Protein AF-A0A2Z5QWJ0-F1 (afdb_monomer_lite)

pLDDT: mean 87.65, std 9.54, range [60.47, 96.75]

Foldseek 3Di:
DDDPVRVCVVVVPPPPPPDPQPLDLVVLVVLLVLLVVLLVCCVVDPPSVSVVLQADDPCCCVPVVSVNSVVSNVSDDDNVDCVRSVVVSVVSCVVSSVVSD

Sequence (101 aa):
MICPDCYRDVTGHSRPQRARTSNNPNITYTLIGINVVVYLLQWIIPNYWVYNEFAYKADWVAYSHEYYRAITSGFLHSQNDPSHLLLNMVSLYLFGAAIEK

Secondary structure (DSSP, 8-state):
---HHHHHHHHS----------SS-HHHHHHHHHHHHHHHHHHHSSTTHHHHHHS--HHHHHHS--TTHHHHGGG---TT-HHHHHHHHHHIIIIIHHHH-

InterPro domains:
  IPR022764 Peptidase S54, rhomboid domain [PF01694] (65-101)
  IPR035952 Rhomboid-like superfamily [G3DSA:1.20.1540.10] (19-101)
  IPR035952 Rhomboid-like superfamily [SSF144091] (22-100)
  IPR050925 Rhomboid protease S54 [PTHR43731] (21-100)

Structure (mmCIF, N/CA/C/O backbone):
data_AF-A0A2Z5QWJ0-F1
#
_entry.id   AF-A0A2Z5QWJ0-F1
#
loop_
_atom_site.group_PDB
_atom_site.id
_atom_site.type_symbol
_atom_site.label_atom_id
_atom_site.label_alt_id
_atom_site.label_comp_id
_atom_site.label_asym_id
_atom_site.label_entity_id
_atom_site.label_seq_id
_atom_site.pdbx_PDB_ins_code
_atom_site.Cartn_x
_atom_site.Cartn_y
_atom_site.Cartn_z
_atom_site.occupancy
_atom_site.B_iso_or_equiv
_atom_site.auth_seq_id
_atom_site.auth_comp_id
_atom_site.auth_asym_id
_atom_site.auth_atom_id
_atom_site.pdbx_PDB_model_num
ATOM 1 N N . MET A 1 1 ? -30.445 44.606 33.029 1.00 77.31 1 MET A N 1
ATOM 2 C CA . MET A 1 1 ? -31.193 43.377 33.376 1.00 77.31 1 MET A CA 1
ATOM 3 C C . MET A 1 1 ? -31.356 42.587 32.091 1.00 77.31 1 MET A C 1
ATOM 5 O O . MET A 1 1 ? -31.645 43.208 31.078 1.00 77.31 1 MET A O 1
ATOM 9 N N . ILE A 1 2 ? -31.068 41.286 32.091 1.00 84.19 2 ILE A N 1
ATOM 10 C CA . ILE A 1 2 ? -31.142 40.462 30.874 1.00 84.19 2 ILE A CA 1
ATOM 11 C C . ILE A 1 2 ? -32.605 40.042 30.639 1.00 84.19 2 ILE A C 1
ATOM 13 O O . ILE A 1 2 ? -33.300 39.731 31.607 1.00 84.19 2 ILE A O 1
ATOM 17 N N . CYS A 1 3 ? -33.097 40.093 29.397 1.00 87.50 3 CYS A N 1
ATOM 18 C CA . CYS A 1 3 ? -34.491 39.757 29.081 1.00 87.50 3 CYS A CA 1
ATOM 19 C C . CYS A 1 3 ? -34.769 38.253 29.283 1.00 87.50 3 CYS A C 1
ATOM 21 O O . CYS A 1 3 ? -33.851 37.446 29.099 1.00 87.50 3 CYS A O 1
ATOM 23 N N . PRO A 1 4 ? -36.016 37.858 29.611 1.00 83.19 4 PRO A N 1
ATOM 24 C CA . PRO A 1 4 ? -36.382 36.457 29.839 1.00 83.19 4 PRO A CA 1
ATOM 25 C C . PRO A 1 4 ? -36.015 35.528 28.674 1.00 83.19 4 PRO A C 1
ATOM 27 O O . PRO A 1 4 ? -35.571 34.407 28.911 1.00 83.19 4 PRO A O 1
ATOM 30 N N . ASP A 1 5 ? -36.130 36.009 27.433 1.00 78.44 5 ASP A N 1
ATOM 31 C CA . ASP A 1 5 ? -35.796 35.237 26.230 1.00 78.44 5 ASP A CA 1
ATOM 32 C C . ASP A 1 5 ? -34.284 35.010 26.093 1.00 78.44 5 ASP A C 1
ATOM 34 O O . ASP A 1 5 ? -33.845 33.876 25.922 1.00 78.44 5 ASP A O 1
ATOM 38 N N . CYS A 1 6 ? -33.464 36.042 26.333 1.00 78.25 6 CYS A N 1
ATOM 39 C CA . CYS A 1 6 ? -32.007 35.883 26.382 1.00 78.25 6 CYS A CA 1
ATOM 40 C C . CYS A 1 6 ? -31.561 34.958 27.523 1.00 78.25 6 CYS A C 1
ATOM 42 O O . CYS A 1 6 ? -30.587 34.228 27.372 1.00 78.25 6 CYS A O 1
ATOM 44 N N . TYR A 1 7 ? -32.254 34.952 28.667 1.00 82.56 7 TYR A N 1
ATOM 45 C CA . TYR A 1 7 ? -31.920 34.041 29.766 1.00 82.56 7 TYR A CA 1
ATOM 46 C C . TYR A 1 7 ? -32.168 32.568 29.397 1.0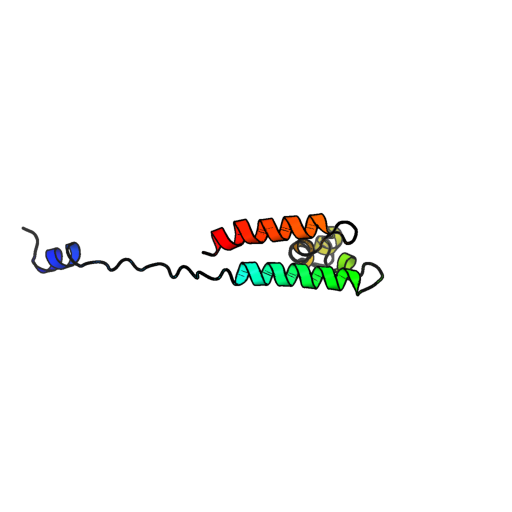0 82.56 7 TYR A C 1
ATOM 48 O O . TYR A 1 7 ? -31.405 31.689 29.807 1.00 82.56 7 TYR A O 1
ATOM 56 N N . ARG A 1 8 ? -33.202 32.288 28.592 1.00 79.88 8 ARG A N 1
ATOM 57 C CA . ARG A 1 8 ? -33.515 30.934 28.103 1.00 79.88 8 ARG A CA 1
ATOM 58 C C . ARG A 1 8 ? -32.513 30.432 27.071 1.00 79.88 8 ARG A C 1
ATOM 60 O O . ARG A 1 8 ? -32.233 29.240 27.075 1.00 79.88 8 ARG A O 1
ATOM 67 N N . ASP A 1 9 ? -31.939 31.311 26.257 1.00 76.25 9 ASP A N 1
ATOM 68 C CA . ASP A 1 9 ? -30.901 30.926 25.292 1.00 76.25 9 ASP A CA 1
ATOM 69 C C . ASP A 1 9 ? -29.572 30.585 25.981 1.00 76.25 9 ASP A C 1
ATOM 71 O O . ASP A 1 9 ? -28.900 29.634 25.590 1.00 76.25 9 ASP A O 1
ATOM 75 N N . VAL A 1 10 ? -29.217 31.298 27.060 1.00 74.19 10 VAL A N 1
ATOM 76 C CA . VAL A 1 10 ? -27.993 31.013 27.837 1.00 74.19 10 VAL A CA 1
ATOM 77 C C . VAL A 1 10 ? -28.147 29.766 28.719 1.00 74.19 10 VAL A C 1
ATOM 79 O O . VAL A 1 10 ? -27.186 29.026 28.920 1.00 74.19 10 VAL A O 1
ATOM 82 N N . THR A 1 11 ? -29.347 29.514 29.254 1.00 76.62 11 THR A N 1
ATOM 83 C CA . THR A 1 11 ? -29.639 28.327 30.088 1.00 76.62 11 THR A CA 1
ATOM 84 C C . THR A 1 11 ? -30.145 27.125 29.289 1.00 76.62 11 THR A C 1
ATOM 86 O O . THR A 1 11 ? -30.255 26.012 29.823 1.00 76.62 11 THR A O 1
ATOM 89 N N . GLY A 1 12 ? -30.444 27.333 28.006 1.00 72.19 12 GLY A N 1
ATOM 90 C CA . GLY A 1 12 ? -30.847 26.305 27.068 1.00 72.19 12 GLY A CA 1
ATOM 91 C C . GLY A 1 12 ? -29.761 25.246 27.005 1.00 72.19 12 GLY A C 1
ATOM 92 O O . GLY A 1 12 ? -28.649 25.493 26.545 1.00 72.19 12 GLY A O 1
ATOM 93 N N . HIS A 1 13 ? -30.072 24.055 27.514 1.00 65.81 13 HIS A N 1
ATOM 94 C CA . HIS A 1 13 ? -29.145 22.936 27.504 1.00 65.81 13 HIS A CA 1
ATOM 95 C C . HIS A 1 13 ? -28.886 22.540 26.052 1.00 65.81 13 HIS A C 1
ATOM 97 O O . HIS A 1 13 ? -29.649 21.779 25.452 1.00 65.81 13 HIS A O 1
ATOM 103 N N . SER A 1 14 ? -27.798 23.060 25.489 1.00 66.56 14 SER A N 1
ATOM 104 C CA . SER A 1 14 ? -27.225 22.561 24.249 1.00 66.56 14 SER A CA 1
ATOM 105 C C . SER A 1 14 ? -26.886 21.098 24.498 1.00 66.56 14 SER A C 1
ATOM 107 O O . SER A 1 14 ? -25.928 20.784 25.204 1.00 66.56 14 SER A O 1
ATOM 109 N N . ARG A 1 15 ? -27.727 20.181 24.008 1.00 67.12 15 ARG A N 1
ATOM 110 C CA . ARG A 1 15 ? -27.437 18.750 24.091 1.00 67.12 15 ARG A CA 1
ATOM 111 C C . ARG A 1 15 ? -26.094 18.546 23.397 1.00 67.12 15 ARG A C 1
ATOM 113 O O . ARG A 1 15 ? -26.012 18.884 22.215 1.00 67.12 15 ARG A O 1
ATOM 120 N N . PRO A 1 16 ? -25.057 18.023 24.077 1.00 65.06 16 PRO A N 1
ATOM 121 C CA . PRO A 1 16 ? -23.810 17.723 23.400 1.00 65.06 16 PRO A CA 1
ATOM 122 C C . PRO A 1 16 ? -24.151 16.753 22.276 1.00 65.06 16 PRO A C 1
ATOM 124 O O . PRO A 1 16 ? -24.667 15.656 22.514 1.00 65.06 16 PRO A O 1
ATOM 127 N N . GLN A 1 17 ? -23.942 17.195 21.039 1.00 67.44 17 GLN A N 1
ATOM 128 C CA . GLN A 1 17 ? -24.119 16.348 19.879 1.00 67.44 17 GLN A CA 1
ATOM 129 C C . GLN A 1 17 ? -22.974 15.342 19.948 1.00 67.44 17 GLN A C 1
ATOM 131 O O . GLN A 1 17 ? -21.843 15.635 19.572 1.00 67.44 17 GLN A O 1
ATOM 136 N N . ARG A 1 18 ? -23.240 14.186 20.564 1.00 63.09 18 ARG A N 1
ATOM 137 C CA . ARG A 1 18 ? -22.270 13.099 20.656 1.00 63.09 18 ARG A CA 1
ATOM 138 C C . ARG A 1 18 ? -21.901 12.755 19.219 1.00 63.09 18 ARG A C 1
ATOM 140 O O . ARG A 1 18 ? -22.765 12.296 18.468 1.00 63.09 18 ARG A O 1
ATOM 147 N N . ALA A 1 19 ? -20.656 13.032 18.835 1.00 64.38 19 ALA A N 1
ATOM 148 C CA . ALA A 1 19 ? -20.115 12.529 17.587 1.00 64.38 19 ALA A CA 1
ATOM 149 C C . ALA A 1 19 ? -20.429 11.031 17.549 1.00 64.38 19 ALA A C 1
ATOM 151 O O . ALA A 1 19 ? -20.236 10.328 18.546 1.00 64.38 19 ALA A O 1
ATOM 152 N N . ARG A 1 20 ? -21.023 10.561 16.449 1.00 61.56 20 ARG A N 1
ATOM 153 C CA . ARG A 1 20 ? -21.238 9.131 16.240 1.00 61.56 20 ARG A CA 1
ATOM 154 C C . ARG A 1 20 ? -19.858 8.501 16.078 1.00 61.56 20 ARG A C 1
ATOM 156 O O . ARG A 1 20 ? -19.384 8.366 14.960 1.00 61.56 20 ARG A O 1
ATOM 163 N N . THR A 1 21 ? -19.221 8.144 17.186 1.00 60.47 21 THR A N 1
ATOM 164 C CA . THR A 1 21 ? -18.054 7.268 17.182 1.00 60.47 21 THR A CA 1
ATOM 165 C C . THR A 1 21 ? -18.560 5.914 16.710 1.00 60.47 21 THR A C 1
ATOM 167 O O . THR A 1 21 ? -19.253 5.192 17.438 1.00 60.47 21 THR A O 1
ATOM 170 N N . SER A 1 22 ? -18.328 5.617 15.435 1.00 62.56 22 SER A N 1
ATOM 171 C CA . SER A 1 22 ? -18.513 4.271 14.918 1.00 62.56 22 SER A CA 1
ATOM 172 C C . SER A 1 22 ? -17.519 3.387 15.659 1.00 62.56 22 SER A C 1
ATOM 174 O O . SER A 1 22 ? -16.321 3.464 15.423 1.00 62.56 22 SER A O 1
ATOM 176 N N . ASN A 1 23 ? -17.996 2.528 16.561 1.00 71.12 23 ASN A N 1
ATOM 177 C CA . ASN A 1 23 ? -17.112 1.593 17.267 1.00 71.12 23 ASN A CA 1
ATOM 178 C C . ASN A 1 23 ? -16.452 0.569 16.322 1.00 71.12 23 ASN A C 1
ATOM 180 O O . ASN A 1 23 ? -15.534 -0.143 16.734 1.00 71.12 23 ASN A O 1
ATOM 184 N N . ASN A 1 24 ? -16.899 0.512 15.063 1.00 81.44 24 ASN A N 1
ATOM 185 C CA . ASN A 1 24 ? -16.424 -0.416 14.052 1.00 81.44 24 ASN A CA 1
ATOM 186 C C . ASN A 1 24 ? -15.604 0.346 12.997 1.00 81.44 24 ASN A C 1
ATOM 188 O O . ASN A 1 24 ? -16.188 1.129 12.240 1.00 81.44 24 ASN A O 1
ATOM 192 N N . PRO A 1 25 ? -14.278 0.126 12.933 1.00 87.31 25 PRO A N 1
ATOM 193 C CA . PRO A 1 25 ? -13.406 0.767 11.957 1.00 87.31 25 PRO A CA 1
ATOM 194 C C . PRO A 1 25 ? -13.513 0.059 10.590 1.00 87.31 25 PRO A C 1
ATOM 196 O O . PRO A 1 25 ? -12.644 -0.714 10.177 1.00 87.31 25 PRO A O 1
ATOM 199 N N . ASN A 1 26 ? -14.650 0.247 9.919 1.00 91.75 26 ASN A N 1
ATOM 200 C CA . ASN A 1 26 ? -15.002 -0.429 8.671 1.00 91.75 26 ASN A CA 1
ATOM 201 C C . ASN A 1 26 ? -14.036 -0.092 7.522 1.00 91.75 26 ASN A C 1
ATOM 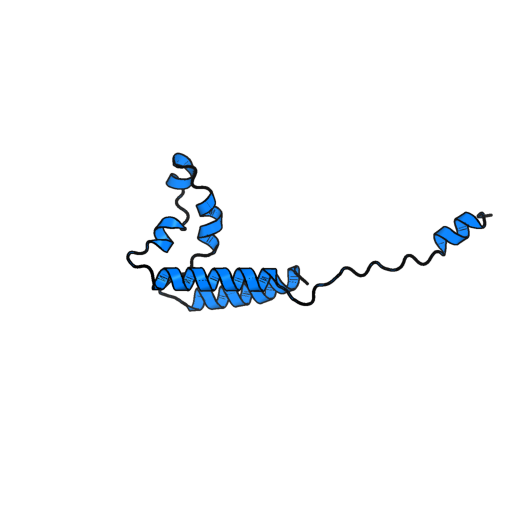203 O O . ASN A 1 26 ? -13.713 -0.976 6.724 1.00 91.75 26 ASN A O 1
ATOM 207 N N . ILE A 1 27 ? -13.562 1.154 7.429 1.00 93.31 27 ILE A N 1
ATOM 208 C CA . ILE A 1 27 ? -12.603 1.593 6.402 1.00 93.31 27 ILE A CA 1
ATOM 209 C C . ILE A 1 27 ? -11.264 0.906 6.637 1.00 93.31 27 ILE A C 1
ATOM 211 O O . ILE A 1 27 ? -10.687 0.351 5.703 1.00 93.31 27 ILE A O 1
ATOM 215 N N . THR A 1 28 ? -10.811 0.864 7.887 1.00 94.19 28 THR A N 1
ATOM 216 C CA . THR A 1 28 ? -9.576 0.174 8.268 1.00 94.19 28 THR A CA 1
ATOM 217 C C . THR A 1 28 ? -9.624 -1.299 7.864 1.00 94.19 28 THR A C 1
ATOM 219 O O . THR A 1 28 ? -8.713 -1.784 7.193 1.00 94.19 28 THR A O 1
ATOM 222 N N . TYR A 1 29 ? -10.714 -2.008 8.180 1.00 93.94 29 TYR A N 1
ATOM 223 C CA . TYR A 1 29 ? -10.878 -3.405 7.763 1.00 93.94 29 TYR A CA 1
ATOM 224 C C . TYR A 1 29 ? -10.957 -3.572 6.244 1.00 93.94 29 TYR A C 1
ATOM 226 O O . TYR A 1 29 ? -10.405 -4.530 5.706 1.00 93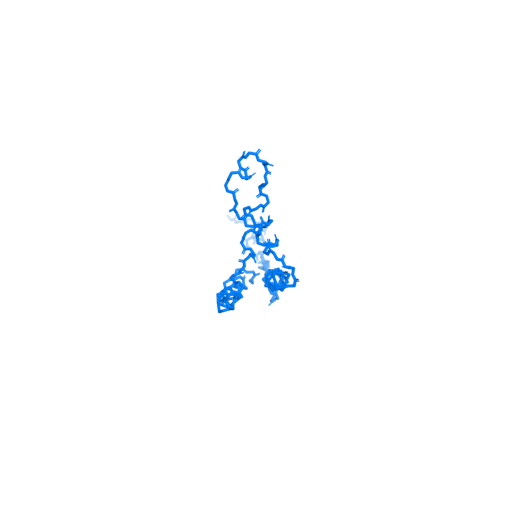.94 29 TYR A O 1
ATOM 234 N N . THR A 1 30 ? -11.599 -2.634 5.546 1.00 95.50 30 THR A N 1
ATOM 235 C CA . THR A 1 30 ? -11.679 -2.648 4.079 1.00 95.50 30 THR A CA 1
ATOM 236 C C . THR A 1 30 ? -10.290 -2.511 3.460 1.00 95.50 30 THR A C 1
ATOM 238 O O . THR A 1 30 ? -9.933 -3.291 2.580 1.00 95.50 30 THR A O 1
ATOM 241 N N . LEU A 1 31 ? -9.471 -1.577 3.952 1.00 95.25 31 LEU A N 1
ATOM 242 C CA . LEU A 1 31 ? -8.100 -1.383 3.478 1.00 95.25 31 LEU A CA 1
ATOM 243 C C . LEU A 1 31 ? -7.220 -2.604 3.768 1.00 95.25 31 LEU A C 1
ATOM 245 O O . LEU A 1 31 ? -6.462 -3.021 2.893 1.00 95.25 31 LEU A O 1
ATOM 249 N N . ILE A 1 32 ? -7.348 -3.220 4.948 1.00 95.44 32 ILE A N 1
ATOM 250 C CA . ILE A 1 32 ? -6.661 -4.485 5.262 1.00 95.44 32 ILE A CA 1
ATOM 251 C C . ILE A 1 32 ? -7.077 -5.573 4.264 1.00 95.44 32 ILE A C 1
ATOM 253 O O . ILE A 1 32 ? -6.222 -6.235 3.677 1.00 95.44 32 ILE A O 1
ATOM 257 N N . GLY A 1 33 ? -8.381 -5.722 4.021 1.00 96.00 33 GLY A N 1
ATOM 258 C CA . GLY A 1 33 ? -8.915 -6.689 3.065 1.00 96.00 33 GLY A CA 1
ATOM 259 C C . GLY A 1 33 ? -8.359 -6.493 1.654 1.00 96.00 33 GLY A C 1
ATOM 260 O O . GLY A 1 33 ? -7.905 -7.456 1.040 1.00 96.00 33 GLY A O 1
ATOM 261 N N . ILE A 1 34 ? -8.319 -5.250 1.162 1.00 96.75 34 ILE A N 1
ATOM 262 C CA . ILE A 1 34 ? -7.752 -4.924 -0.156 1.00 96.75 34 ILE A CA 1
ATOM 263 C C . ILE A 1 34 ? -6.273 -5.316 -0.224 1.00 96.75 34 ILE A C 1
ATOM 265 O O . ILE A 1 34 ? -5.872 -5.976 -1.180 1.00 96.75 34 ILE A O 1
ATOM 269 N N . ASN A 1 35 ? -5.471 -4.970 0.787 1.00 95.75 35 ASN A N 1
ATOM 270 C CA . ASN A 1 35 ? -4.050 -5.328 0.822 1.00 95.75 35 ASN A CA 1
ATOM 271 C C . ASN A 1 35 ? -3.832 -6.844 0.758 1.00 95.75 35 ASN A C 1
ATOM 273 O O . ASN A 1 35 ? -2.998 -7.318 -0.014 1.00 95.75 35 ASN A O 1
ATOM 277 N N . VAL A 1 36 ? -4.616 -7.615 1.517 1.00 94.31 36 VAL A N 1
ATOM 278 C CA . VAL A 1 36 ? -4.545 -9.083 1.498 1.00 94.31 36 VAL A CA 1
ATOM 279 C C . VAL A 1 36 ? -4.947 -9.637 0.130 1.00 94.31 36 VAL A C 1
ATOM 281 O O . VAL A 1 36 ? -4.250 -10.495 -0.407 1.00 94.31 36 VAL A O 1
ATOM 284 N N . VAL A 1 37 ? -6.029 -9.135 -0.472 1.00 95.81 37 VAL A N 1
ATOM 285 C CA . VAL A 1 37 ? -6.478 -9.577 -1.802 1.00 95.81 37 VAL A CA 1
ATOM 286 C C . VAL A 1 37 ? -5.424 -9.283 -2.867 1.00 95.81 37 VAL A C 1
ATOM 288 O O . VAL A 1 37 ? -5.074 -10.178 -3.635 1.00 95.81 37 VAL A O 1
ATOM 291 N N . VAL A 1 38 ? -4.875 -8.066 -2.897 1.00 95.12 38 VAL A N 1
ATOM 292 C CA . VAL A 1 38 ? -3.806 -7.696 -3.838 1.00 95.12 38 VAL A CA 1
ATOM 293 C C . VAL A 1 38 ? -2.586 -8.589 -3.629 1.00 95.12 38 VAL A C 1
ATOM 295 O O . VAL A 1 38 ? -2.039 -9.106 -4.602 1.00 95.12 38 VAL A O 1
ATOM 298 N N . TYR A 1 39 ? -2.200 -8.855 -2.378 1.00 93.56 39 TYR A N 1
ATOM 299 C CA . TYR A 1 39 ? -1.093 -9.758 -2.080 1.00 93.56 39 TYR A CA 1
ATOM 300 C C . TYR A 1 39 ? -1.320 -11.176 -2.616 1.00 93.56 39 TYR A C 1
ATOM 302 O O . TYR A 1 39 ? -0.423 -11.743 -3.238 1.00 93.56 39 TYR A O 1
ATOM 310 N N . LEU A 1 40 ? -2.523 -11.730 -2.447 1.00 93.06 40 LEU A N 1
ATOM 311 C CA . LEU A 1 40 ? -2.880 -13.039 -2.998 1.00 93.06 40 LEU A CA 1
ATOM 312 C C . LEU A 1 40 ? -2.861 -13.041 -4.532 1.00 93.06 40 LEU A C 1
ATOM 314 O O . LEU A 1 40 ? -2.353 -13.984 -5.138 1.00 93.06 40 LEU A O 1
ATOM 318 N N . LEU A 1 41 ? -3.344 -11.974 -5.175 1.00 94.25 41 LEU A N 1
ATOM 319 C CA . LEU A 1 41 ? -3.279 -11.839 -6.634 1.00 94.25 41 LEU A CA 1
ATOM 320 C C . LEU A 1 41 ? -1.832 -11.832 -7.145 1.00 94.25 41 LEU A C 1
ATOM 322 O O . LEU A 1 41 ? -1.560 -12.440 -8.179 1.00 94.25 41 LEU A O 1
ATOM 326 N N . GLN A 1 42 ? -0.895 -11.219 -6.412 1.00 92.50 42 GLN A N 1
ATOM 327 C CA . GLN A 1 42 ? 0.532 -11.266 -6.755 1.00 92.50 42 GLN A CA 1
ATOM 328 C C . GLN A 1 42 ? 1.114 -12.689 -6.721 1.00 92.50 42 GLN A C 1
ATOM 330 O O . GLN A 1 42 ? 2.114 -12.935 -7.389 1.00 92.50 42 GLN A O 1
ATOM 335 N N . TRP A 1 43 ? 0.542 -13.605 -5.936 1.00 89.81 43 TRP A N 1
ATOM 336 C CA . TRP A 1 43 ? 0.981 -15.004 -5.874 1.00 89.81 43 TRP A CA 1
ATOM 337 C C . TRP A 1 43 ? 0.328 -15.875 -6.950 1.00 89.81 43 TRP A C 1
ATOM 339 O O . TRP A 1 43 ? 0.964 -16.781 -7.481 1.00 89.81 43 TRP A O 1
ATOM 349 N N . ILE A 1 44 ? -0.940 -15.607 -7.268 1.00 93.62 44 ILE A N 1
ATOM 350 C CA . ILE A 1 44 ? -1.716 -16.394 -8.235 1.00 93.62 44 ILE A CA 1
ATOM 351 C C . ILE A 1 44 ? -1.324 -16.045 -9.675 1.00 93.62 44 ILE A C 1
ATOM 353 O O . ILE A 1 44 ? -1.275 -16.929 -10.531 1.00 93.62 44 ILE A O 1
ATOM 357 N N . ILE A 1 45 ? -1.066 -14.766 -9.960 1.00 93.00 45 ILE A N 1
ATOM 358 C CA . ILE A 1 45 ? -0.787 -14.296 -11.318 1.00 93.00 45 ILE A CA 1
ATOM 359 C C . ILE A 1 45 ? 0.729 -14.355 -11.584 1.00 93.00 45 ILE A C 1
ATOM 361 O O . ILE A 1 45 ? 1.492 -13.621 -10.949 1.00 93.00 45 ILE A O 1
ATOM 365 N N . PRO A 1 46 ? 1.189 -15.188 -12.539 1.00 88.81 46 PRO A N 1
ATOM 366 C CA . PRO A 1 46 ? 2.610 -15.358 -12.825 1.00 88.81 46 PRO A CA 1
ATOM 367 C C . PRO A 1 46 ? 3.224 -14.133 -13.527 1.00 88.81 46 PRO A C 1
ATOM 369 O O . PRO A 1 46 ? 2.536 -13.198 -13.938 1.00 88.81 46 PRO A O 1
ATOM 372 N N . ASN A 1 47 ? 4.550 -14.157 -13.704 1.00 88.81 47 ASN A N 1
ATOM 373 C CA . ASN A 1 47 ? 5.335 -13.141 -14.428 1.00 88.81 47 ASN A CA 1
ATOM 374 C C . ASN A 1 47 ? 5.353 -11.743 -13.793 1.00 88.81 47 ASN A C 1
ATOM 376 O O . ASN A 1 47 ? 5.566 -10.751 -14.491 1.00 88.81 47 ASN A O 1
ATOM 380 N N . TYR A 1 48 ? 5.126 -11.645 -12.479 1.00 89.25 48 TYR A N 1
ATOM 381 C CA . TYR A 1 48 ? 5.096 -10.362 -11.768 1.00 89.25 48 TYR A CA 1
ATOM 382 C C . TYR A 1 48 ? 4.121 -9.355 -12.400 1.00 89.25 48 TYR A C 1
ATOM 384 O O . TYR A 1 48 ? 4.336 -8.149 -12.316 1.00 89.25 48 TYR A O 1
ATOM 392 N N . TRP A 1 49 ? 3.055 -9.825 -13.058 1.00 93.06 49 TRP A N 1
ATOM 393 C CA . TRP A 1 49 ? 2.154 -8.954 -13.816 1.00 93.06 49 TRP A CA 1
ATOM 394 C C . TRP A 1 49 ? 1.497 -7.897 -12.919 1.00 93.06 49 TRP A C 1
ATOM 396 O O . TRP A 1 49 ? 1.564 -6.708 -13.212 1.00 93.06 49 TRP A O 1
ATOM 406 N N . VAL A 1 50 ? 0.973 -8.320 -11.763 1.00 92.06 50 VAL A N 1
ATOM 407 C CA . VAL A 1 50 ? 0.342 -7.434 -10.765 1.00 92.06 50 VAL A CA 1
ATOM 408 C C . VAL A 1 50 ? 1.322 -6.371 -10.275 1.00 92.06 50 VAL A C 1
ATOM 410 O O . VAL A 1 50 ? 0.982 -5.194 -10.198 1.00 92.06 50 VAL A O 1
ATOM 413 N N . TYR A 1 51 ? 2.562 -6.773 -9.994 1.00 92.94 51 TYR A N 1
ATOM 414 C CA . TYR A 1 51 ? 3.617 -5.841 -9.613 1.00 92.94 51 TYR A CA 1
ATOM 415 C C . TYR A 1 51 ? 3.911 -4.858 -10.749 1.00 92.94 51 TYR A C 1
ATOM 417 O O . TYR A 1 51 ? 3.933 -3.652 -10.538 1.00 92.94 51 TYR A O 1
ATOM 425 N N . ASN A 1 52 ? 4.083 -5.349 -11.975 1.00 92.44 52 ASN A N 1
ATOM 426 C CA . ASN A 1 52 ? 4.406 -4.517 -13.126 1.00 92.44 52 ASN A CA 1
ATOM 427 C C . ASN A 1 52 ? 3.328 -3.486 -13.455 1.00 92.44 52 ASN A C 1
ATOM 429 O O . ASN A 1 52 ? 3.685 -2.403 -13.930 1.00 92.44 52 ASN A O 1
ATOM 433 N N . GLU A 1 53 ? 2.061 -3.803 -13.197 1.00 92.12 53 GLU A N 1
ATOM 434 C CA . GLU A 1 53 ? 0.928 -2.935 -13.506 1.00 92.12 53 GLU A CA 1
ATOM 435 C C . GLU A 1 53 ? 0.606 -1.938 -12.393 1.00 92.12 53 GLU A C 1
ATOM 437 O O . GLU A 1 53 ? 0.267 -0.793 -12.671 1.00 92.12 53 GLU A O 1
ATOM 442 N N . PHE A 1 54 ? 0.789 -2.314 -11.130 1.00 93.56 54 PHE A N 1
ATOM 443 C CA . PHE A 1 54 ? 0.460 -1.425 -10.015 1.00 93.56 54 PHE A CA 1
ATOM 444 C C . PHE A 1 54 ? 1.660 -0.704 -9.407 1.00 93.56 54 PHE A C 1
ATOM 446 O O . PHE A 1 54 ? 1.454 0.259 -8.666 1.00 93.56 54 PHE A O 1
ATOM 453 N N . ALA A 1 55 ? 2.895 -1.129 -9.698 1.00 94.25 55 ALA A N 1
ATOM 454 C CA . ALA A 1 55 ? 4.086 -0.478 -9.169 1.00 94.25 55 ALA A CA 1
ATOM 455 C C . ALA A 1 55 ? 4.237 0.931 -9.736 1.00 94.25 55 ALA A C 1
ATOM 457 O O . ALA A 1 55 ? 3.923 1.211 -10.900 1.00 94.25 55 ALA A O 1
ATOM 458 N N . TYR A 1 56 ? 4.778 1.807 -8.894 1.00 94.38 56 TYR A N 1
ATOM 459 C CA . TYR A 1 56 ? 5.072 3.172 -9.274 1.00 94.38 56 TYR A CA 1
ATOM 460 C C . TYR A 1 56 ? 6.228 3.200 -10.276 1.00 94.38 56 TYR A C 1
ATOM 462 O O . TYR A 1 56 ? 7.353 2.808 -9.964 1.00 94.38 56 TYR A O 1
ATOM 470 N N . LYS A 1 57 ? 5.940 3.679 -11.488 1.00 92.88 57 LYS A N 1
ATOM 471 C CA . LYS A 1 57 ? 6.906 3.859 -12.576 1.00 92.88 57 LYS A CA 1
ATOM 472 C C . LYS A 1 57 ? 6.848 5.313 -13.025 1.00 92.88 57 LYS A C 1
ATOM 474 O O . LYS A 1 57 ? 5.903 5.702 -13.704 1.00 92.88 57 LYS A O 1
ATOM 479 N N . ALA A 1 58 ? 7.841 6.107 -12.623 1.00 90.62 58 ALA A N 1
ATOM 480 C CA . ALA A 1 58 ? 7.846 7.555 -12.840 1.00 90.62 58 ALA A CA 1
ATOM 481 C C . ALA A 1 58 ? 7.666 7.928 -14.320 1.00 90.62 58 ALA A C 1
ATOM 483 O O . ALA A 1 58 ? 6.836 8.777 -14.632 1.00 90.62 58 ALA A O 1
ATOM 484 N N . ASP A 1 59 ? 8.350 7.224 -15.225 1.00 92.75 59 ASP A N 1
ATOM 485 C CA . ASP A 1 59 ? 8.240 7.464 -16.668 1.00 92.75 59 ASP A CA 1
ATOM 486 C C . ASP A 1 59 ? 6.813 7.222 -17.183 1.00 92.75 59 ASP A C 1
ATOM 488 O O . ASP A 1 59 ? 6.288 7.991 -17.978 1.00 92.75 59 ASP A O 1
ATOM 492 N N . TRP A 1 60 ? 6.132 6.191 -16.684 1.00 90.56 60 TRP A N 1
ATOM 493 C CA . TRP A 1 60 ? 4.776 5.843 -17.121 1.00 90.56 60 TRP A CA 1
ATOM 494 C C . TRP A 1 60 ? 3.748 6.839 -16.582 1.00 90.56 60 TRP A C 1
ATOM 496 O O . TRP A 1 60 ? 2.802 7.216 -17.269 1.00 90.56 60 TRP A O 1
ATOM 506 N N . VAL A 1 61 ? 3.958 7.328 -15.361 1.00 92.69 61 VAL A N 1
ATOM 507 C CA . VAL A 1 61 ? 3.136 8.397 -14.787 1.00 92.69 61 VAL A CA 1
ATOM 508 C C . VAL A 1 61 ? 3.332 9.704 -15.563 1.00 92.69 61 VAL A C 1
ATOM 510 O O . VAL A 1 61 ? 2.357 10.398 -15.850 1.00 92.69 61 VAL A O 1
ATOM 513 N N . ALA A 1 62 ? 4.576 10.030 -15.923 1.00 93.12 62 ALA A N 1
ATOM 514 C CA . ALA A 1 62 ? 4.926 11.279 -16.594 1.00 93.12 62 ALA A CA 1
ATOM 515 C C . ALA A 1 62 ? 4.509 11.312 -18.072 1.00 93.12 62 ALA A C 1
ATOM 517 O O . ALA A 1 62 ? 4.003 12.334 -18.532 1.00 93.12 62 ALA A O 1
ATOM 518 N N . TYR A 1 63 ? 4.714 10.215 -18.805 1.00 95.00 63 TYR A N 1
ATOM 519 C CA . TYR A 1 63 ? 4.539 10.170 -20.261 1.00 95.00 63 TYR A CA 1
ATOM 520 C C . TYR A 1 63 ? 3.263 9.451 -20.710 1.00 95.00 63 TYR A C 1
ATOM 522 O O . TYR A 1 63 ? 2.718 9.800 -21.754 1.00 95.00 63 TYR A O 1
ATOM 530 N N . SER A 1 64 ? 2.763 8.488 -19.931 1.00 92.75 64 SER A N 1
ATOM 531 C CA . SER A 1 64 ? 1.553 7.714 -20.261 1.00 92.75 64 SER A CA 1
ATOM 532 C C . SER A 1 64 ? 0.332 8.117 -19.426 1.00 92.75 64 SER A C 1
ATOM 534 O O . SER A 1 64 ? -0.737 7.535 -19.583 1.00 92.75 64 SER A O 1
ATOM 536 N N . HIS A 1 65 ? 0.469 9.117 -18.544 1.00 92.88 65 HIS A N 1
ATOM 537 C CA . HIS A 1 65 ? -0.595 9.617 -17.661 1.00 92.88 65 HIS A CA 1
ATOM 538 C C . HIS A 1 65 ? -1.197 8.551 -16.729 1.00 92.88 65 HIS A C 1
ATOM 540 O O . HIS A 1 65 ? -2.354 8.636 -16.309 1.00 92.88 65 HIS A O 1
ATOM 546 N N . GLU A 1 66 ? -0.403 7.549 -16.352 1.00 94.12 66 GLU A N 1
ATOM 547 C CA . GLU A 1 66 ? -0.842 6.435 -15.506 1.00 94.12 66 GLU A CA 1
ATOM 548 C C . GLU A 1 66 ? -0.803 6.787 -14.009 1.00 94.12 66 GLU A C 1
ATOM 550 O O . GLU A 1 66 ? -0.174 6.114 -13.194 1.00 94.12 66 GLU A O 1
ATOM 555 N N . TYR A 1 67 ? -1.496 7.862 -13.625 1.00 93.94 67 TYR A N 1
ATOM 556 C CA . TYR A 1 67 ? -1.490 8.404 -12.258 1.00 93.94 67 TYR A CA 1
ATOM 557 C C . TYR A 1 67 ? -2.015 7.431 -11.197 1.00 93.94 67 TYR A C 1
ATOM 559 O O . TYR A 1 67 ? -1.638 7.535 -10.029 1.00 93.94 67 TYR A O 1
ATOM 567 N N . TYR A 1 68 ? -2.844 6.458 -11.592 1.00 93.31 68 TYR A N 1
ATOM 568 C CA . TYR A 1 68 ? -3.351 5.423 -10.688 1.00 93.31 68 TYR A CA 1
ATOM 569 C C . TYR A 1 68 ? -2.211 4.661 -9.994 1.00 93.31 68 TYR A C 1
ATOM 571 O O . TYR A 1 68 ? -2.361 4.283 -8.831 1.00 93.31 68 TYR A O 1
ATOM 579 N N . ARG A 1 69 ? -1.043 4.540 -10.648 1.00 93.94 69 ARG A N 1
ATOM 580 C CA . ARG A 1 69 ? 0.152 3.873 -10.112 1.00 93.94 69 ARG A CA 1
ATOM 581 C C . ARG A 1 69 ? 0.651 4.472 -8.802 1.00 93.94 69 ARG A C 1
ATOM 583 O O . ARG A 1 69 ? 1.230 3.744 -8.008 1.00 93.94 69 ARG A O 1
ATOM 590 N N . ALA A 1 70 ? 0.417 5.763 -8.552 1.00 92.88 70 ALA A N 1
ATOM 591 C CA . ALA A 1 70 ? 0.805 6.420 -7.301 1.00 92.88 70 ALA A CA 1
ATOM 592 C C . ALA A 1 70 ? 0.005 5.913 -6.092 1.00 92.88 70 ALA A C 1
ATOM 594 O O . ALA A 1 70 ? 0.517 5.880 -4.975 1.00 92.88 70 ALA A O 1
ATOM 595 N N . ILE A 1 71 ? -1.248 5.514 -6.316 1.00 94.06 71 ILE A N 1
ATOM 596 C CA . ILE A 1 71 ? -2.128 4.995 -5.267 1.00 94.06 71 ILE A CA 1
ATOM 597 C C . ILE A 1 71 ? -1.995 3.475 -5.193 1.00 94.06 71 ILE A C 1
ATOM 599 O O . ILE A 1 71 ? -1.821 2.918 -4.110 1.00 94.06 71 ILE A O 1
ATOM 603 N N . THR A 1 72 ? -2.041 2.790 -6.337 1.00 94.31 72 THR A N 1
ATOM 604 C CA . THR A 1 72 ? -2.028 1.323 -6.376 1.00 94.31 72 THR A CA 1
ATOM 605 C C . THR A 1 72 ? -0.717 0.733 -5.872 1.00 94.31 72 THR A C 1
ATOM 607 O O . THR A 1 72 ? -0.732 -0.343 -5.276 1.00 94.31 72 THR A O 1
ATOM 610 N N . SER A 1 73 ? 0.405 1.447 -6.026 1.00 93.25 73 SER A N 1
ATOM 611 C CA . SER A 1 73 ? 1.697 0.995 -5.506 1.00 93.25 73 SER A CA 1
ATOM 612 C C . SER A 1 73 ? 1.702 0.841 -3.988 1.00 93.25 73 SER A C 1
ATOM 614 O O . SER A 1 73 ? 2.447 0.015 -3.474 1.00 93.25 73 SER A O 1
ATOM 616 N N . GLY A 1 74 ? 0.860 1.597 -3.274 1.00 92.88 74 GLY A N 1
ATOM 617 C CA . GLY A 1 74 ? 0.728 1.503 -1.820 1.00 92.88 74 GLY A CA 1
ATOM 618 C C . GLY A 1 74 ? 0.119 0.185 -1.328 1.00 92.88 74 GLY A C 1
ATOM 619 O O . GLY A 1 74 ? 0.273 -0.140 -0.156 1.00 92.88 74 GLY A O 1
ATOM 620 N N . PHE A 1 75 ? -0.538 -0.581 -2.207 1.00 95.12 75 PHE A N 1
ATOM 621 C CA . PHE A 1 75 ? -1.138 -1.877 -1.867 1.00 95.12 75 PHE A CA 1
ATOM 622 C C . PHE A 1 75 ? -0.242 -3.073 -2.221 1.00 95.12 75 PHE A C 1
ATOM 624 O O . PHE A 1 75 ? -0.524 -4.208 -1.827 1.00 95.12 75 PHE A O 1
ATOM 631 N N . LEU A 1 76 ? 0.844 -2.842 -2.962 1.00 93.81 76 LEU A N 1
ATOM 632 C CA . LEU A 1 76 ? 1.793 -3.893 -3.312 1.00 93.81 76 LEU A CA 1
ATOM 633 C C . LEU A 1 76 ? 2.694 -4.228 -2.126 1.00 93.81 76 LEU A C 1
ATOM 635 O O . LEU A 1 76 ? 3.170 -3.357 -1.405 1.00 93.81 76 LEU A O 1
ATOM 639 N N . HIS A 1 77 ? 2.962 -5.518 -1.959 1.00 93.75 77 HIS A N 1
ATOM 640 C CA . HIS A 1 77 ? 3.781 -6.042 -0.869 1.00 93.75 77 HIS A CA 1
ATOM 641 C C . HIS A 1 77 ? 4.770 -7.082 -1.397 1.00 93.75 77 HIS A C 1
ATOM 643 O O . HIS A 1 77 ? 4.474 -7.799 -2.352 1.00 93.75 77 HIS A O 1
ATOM 649 N N . SER A 1 78 ? 5.940 -7.189 -0.763 1.00 88.50 78 SER A N 1
ATOM 650 C CA . SER A 1 78 ? 6.981 -8.144 -1.163 1.00 88.50 78 SER A CA 1
ATOM 651 C C . SER A 1 78 ? 6.481 -9.591 -1.082 1.00 88.50 78 SER A C 1
ATOM 653 O O . SER A 1 78 ? 6.122 -10.069 -0.007 1.00 88.50 78 SER A O 1
ATOM 655 N N . GLN A 1 79 ? 6.489 -10.319 -2.204 1.00 83.19 79 GLN A N 1
ATOM 656 C CA . GLN A 1 79 ? 6.115 -11.742 -2.227 1.00 83.19 79 GLN A CA 1
ATOM 657 C C . GLN A 1 79 ? 7.091 -12.607 -1.414 1.00 83.19 79 GLN A C 1
ATOM 659 O O . GLN A 1 79 ? 6.686 -13.617 -0.852 1.00 83.19 79 GLN A O 1
ATOM 664 N N . ASN A 1 80 ? 8.353 -12.184 -1.310 1.00 86.19 80 ASN A N 1
ATOM 665 C CA . ASN A 1 80 ? 9.414 -12.946 -0.647 1.00 86.19 80 ASN A CA 1
ATOM 666 C C . ASN A 1 80 ? 9.450 -12.741 0.872 1.00 86.19 80 ASN A C 1
ATOM 668 O O . ASN A 1 80 ? 10.096 -13.516 1.571 1.00 86.19 80 ASN A O 1
ATOM 672 N N . ASP A 1 81 ? 8.791 -11.696 1.376 1.00 87.31 81 ASP A N 1
ATOM 673 C CA . ASP A 1 81 ? 8.787 -11.364 2.797 1.00 87.31 81 ASP A CA 1
ATOM 674 C C . ASP A 1 81 ? 7.368 -11.036 3.295 1.00 87.31 81 ASP A C 1
ATOM 676 O O . ASP A 1 81 ? 6.949 -9.873 3.310 1.00 87.31 81 ASP A O 1
ATOM 680 N N . PRO A 1 82 ? 6.612 -12.059 3.734 1.00 87.56 82 PRO A N 1
ATOM 681 C CA . PRO A 1 82 ? 5.287 -11.875 4.319 1.00 87.56 82 PRO A CA 1
ATOM 682 C C . PRO A 1 82 ? 5.295 -11.052 5.615 1.00 87.56 82 PRO A C 1
ATOM 684 O O . PRO A 1 82 ? 4.2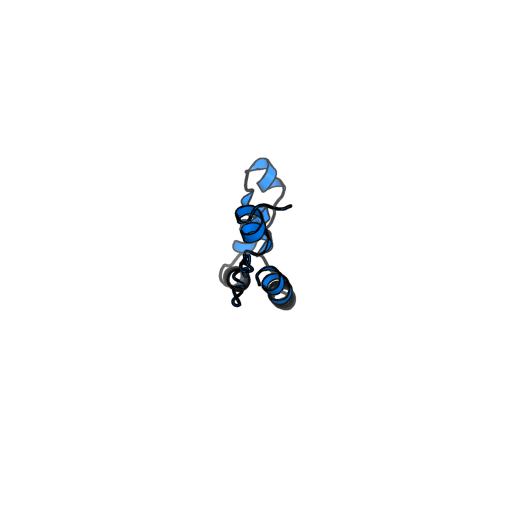54 -10.514 5.997 1.00 87.56 82 PRO A O 1
ATOM 687 N N . SER A 1 83 ? 6.437 -10.934 6.307 1.00 90.62 83 SER A N 1
ATOM 688 C CA . SER A 1 83 ? 6.506 -10.185 7.567 1.00 90.62 83 SER A CA 1
ATOM 689 C C . SER A 1 83 ? 6.234 -8.693 7.352 1.00 90.62 83 SER A C 1
ATOM 691 O O . SER A 1 83 ? 5.529 -8.078 8.154 1.00 90.62 83 SER A O 1
ATOM 693 N N . HIS A 1 84 ? 6.676 -8.141 6.218 1.00 87.12 84 HIS A N 1
ATOM 694 C CA . HIS A 1 84 ? 6.396 -6.762 5.825 1.00 87.12 84 HIS A CA 1
ATOM 695 C C . HIS A 1 84 ? 4.887 -6.495 5.692 1.00 87.12 84 HIS A C 1
ATOM 697 O O . HIS A 1 84 ? 4.391 -5.485 6.191 1.00 87.12 84 HIS A O 1
ATOM 703 N N . LEU A 1 85 ? 4.139 -7.424 5.082 1.00 90.38 85 LEU A N 1
ATOM 704 C CA . LEU A 1 85 ? 2.676 -7.343 4.996 1.00 90.38 85 LEU A CA 1
ATOM 705 C C . LEU A 1 85 ? 2.044 -7.373 6.389 1.00 90.38 85 LEU A C 1
ATOM 707 O O . LEU A 1 85 ? 1.220 -6.520 6.708 1.00 90.38 85 LEU A O 1
ATOM 711 N N . LEU A 1 86 ? 2.445 -8.323 7.235 1.00 92.31 86 LEU A N 1
ATOM 712 C CA . LEU A 1 86 ? 1.870 -8.473 8.573 1.00 92.31 86 LEU A CA 1
ATOM 713 C C . LEU A 1 86 ? 2.080 -7.223 9.435 1.00 92.31 86 LEU A C 1
ATOM 715 O O . LEU A 1 86 ? 1.126 -6.727 10.035 1.00 92.31 86 LEU A O 1
ATOM 719 N N . LEU A 1 87 ? 3.299 -6.683 9.465 1.00 93.31 87 LEU A 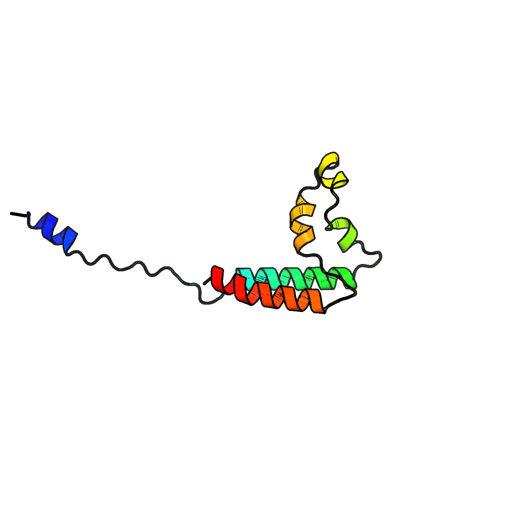N 1
ATOM 720 C CA . LEU A 1 87 ? 3.615 -5.478 10.236 1.00 93.31 87 LEU A CA 1
ATOM 721 C C . LEU A 1 87 ? 2.855 -4.252 9.720 1.00 93.31 87 LEU A C 1
ATOM 723 O O . LEU A 1 87 ? 2.397 -3.431 10.521 1.00 93.31 87 LEU A O 1
ATOM 727 N N . ASN A 1 88 ? 2.666 -4.146 8.402 1.00 94.12 88 ASN A N 1
ATOM 728 C CA . ASN A 1 88 ? 1.859 -3.085 7.816 1.00 94.12 88 ASN A CA 1
ATOM 729 C C . ASN A 1 88 ? 0.387 -3.217 8.229 1.00 94.12 88 ASN A C 1
ATOM 731 O O . ASN A 1 88 ? -0.194 -2.241 8.692 1.00 94.12 88 ASN A O 1
ATOM 735 N N . MET A 1 89 ? -0.191 -4.422 8.173 1.00 95.00 89 MET A N 1
ATOM 736 C CA . MET A 1 89 ? -1.589 -4.640 8.565 1.00 95.00 89 MET A CA 1
ATOM 737 C C . MET A 1 89 ? -1.819 -4.381 10.060 1.00 95.00 89 MET A C 1
ATOM 739 O O . MET A 1 89 ? -2.832 -3.787 10.427 1.00 95.00 89 MET A O 1
ATOM 743 N N . VAL A 1 90 ? -0.871 -4.763 10.925 1.00 95.00 90 VAL A N 1
ATOM 744 C CA . VAL A 1 90 ? -0.914 -4.428 12.360 1.00 95.00 90 VAL A CA 1
ATOM 745 C C . VAL A 1 90 ? -0.866 -2.914 12.559 1.00 95.00 90 VAL A C 1
ATOM 747 O O . VAL A 1 90 ? -1.686 -2.369 13.295 1.00 95.00 90 VAL A O 1
ATOM 750 N N . SER A 1 91 ? 0.044 -2.221 11.874 1.00 93.25 91 SER A N 1
ATOM 751 C CA . SER A 1 91 ? 0.163 -0.760 11.958 1.00 93.25 91 SER A CA 1
ATOM 752 C C . SER A 1 91 ? -1.104 -0.064 11.454 1.00 93.25 91 SER A C 1
ATOM 754 O O . SER A 1 91 ? -1.637 0.818 12.126 1.00 93.25 91 SER A O 1
ATOM 756 N N . LEU A 1 92 ? -1.631 -0.499 10.309 1.00 93.06 92 LEU A N 1
ATOM 757 C CA . LEU A 1 92 ? -2.861 0.015 9.715 1.00 93.06 92 LEU A CA 1
ATOM 758 C C . LEU A 1 92 ? -4.053 -0.197 10.650 1.00 93.06 92 LEU A C 1
ATOM 760 O O . LEU A 1 92 ? -4.852 0.716 10.821 1.00 93.06 92 LEU A O 1
ATOM 764 N N . TYR A 1 93 ? -4.152 -1.356 11.304 1.00 94.12 93 TYR A N 1
ATOM 765 C CA . TYR A 1 93 ? -5.196 -1.598 12.293 1.00 94.12 93 TYR A CA 1
ATOM 766 C C . TYR A 1 93 ? -5.057 -0.676 13.507 1.00 94.12 93 TYR A C 1
ATOM 768 O O . TYR A 1 93 ? -6.025 -0.023 13.883 1.00 94.12 93 TYR A O 1
ATOM 776 N N . LEU A 1 94 ? -3.867 -0.591 14.109 1.00 92.62 94 LEU A N 1
ATOM 777 C CA . LEU A 1 94 ? -3.652 0.198 15.325 1.00 92.62 94 LEU A CA 1
ATOM 778 C C . LEU A 1 94 ? -3.890 1.693 15.093 1.00 92.62 94 LEU A C 1
ATOM 780 O O . LEU A 1 94 ? -4.632 2.317 15.850 1.00 92.62 94 LEU A O 1
ATOM 784 N N . PHE A 1 95 ? -3.287 2.265 14.049 1.00 94.38 95 PHE A N 1
ATOM 785 C CA . PHE A 1 95 ? -3.389 3.698 13.771 1.00 94.38 95 PHE A CA 1
ATOM 786 C C . PHE A 1 95 ? -4.664 4.051 13.002 1.00 94.38 95 PHE A C 1
ATOM 788 O O . PHE A 1 95 ? -5.324 5.032 13.336 1.00 94.38 95 PHE A O 1
ATOM 7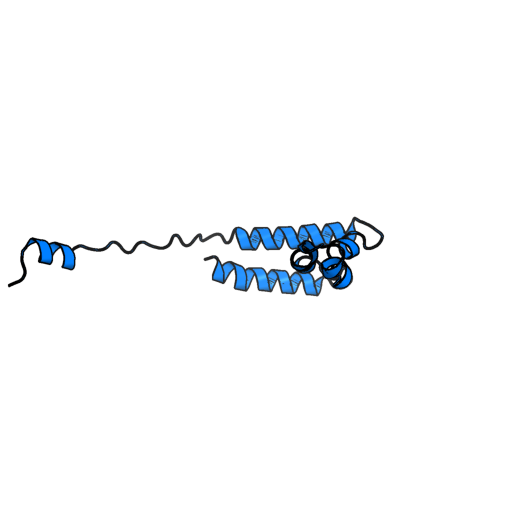95 N N . GLY A 1 96 ? -5.055 3.243 12.014 1.00 91.06 96 GLY A N 1
ATOM 796 C CA . GLY A 1 96 ? -6.265 3.473 11.222 1.00 91.06 96 GLY A CA 1
ATOM 797 C C . GLY A 1 96 ? -7.525 3.381 12.073 1.00 91.06 96 GLY A C 1
ATOM 798 O O . GLY A 1 96 ? -8.328 4.313 12.074 1.00 91.06 96 GLY A O 1
ATOM 799 N N . ALA A 1 97 ? -7.653 2.334 12.896 1.00 90.69 97 ALA A N 1
ATOM 800 C CA . ALA A 1 97 ? -8.810 2.210 13.777 1.00 90.69 97 ALA A CA 1
ATOM 801 C C . ALA A 1 97 ? -8.844 3.290 14.865 1.00 90.69 97 ALA A C 1
ATOM 803 O O . ALA A 1 97 ? -9.927 3.609 15.343 1.00 90.69 97 ALA A O 1
ATOM 804 N N . ALA A 1 98 ? -7.692 3.827 15.280 1.00 88.81 98 ALA A N 1
ATOM 805 C CA . ALA A 1 98 ? -7.632 4.927 16.240 1.00 88.81 98 ALA A CA 1
ATOM 806 C C . ALA A 1 98 ? -8.064 6.271 15.632 1.00 88.81 98 ALA A C 1
ATOM 808 O O . ALA A 1 98 ? -8.625 7.090 16.347 1.00 88.81 98 ALA A O 1
ATOM 809 N N . ILE A 1 99 ? -7.814 6.495 14.337 1.00 89.88 99 ILE A N 1
ATOM 810 C CA . ILE A 1 99 ? -8.261 7.697 13.613 1.00 89.88 99 ILE A CA 1
ATOM 811 C C . ILE A 1 99 ? -9.746 7.597 13.232 1.00 89.88 99 ILE A C 1
ATOM 813 O O . ILE A 1 99 ? -10.445 8.605 13.197 1.00 89.88 99 ILE A O 1
ATOM 817 N N . GLU A 1 100 ? -10.222 6.395 12.906 1.00 87.06 100 GLU A N 1
ATOM 818 C CA . GLU A 1 100 ? -11.591 6.164 12.429 1.00 87.06 100 GLU A CA 1
ATOM 819 C C . GLU A 1 100 ? -12.651 6.172 13.550 1.00 87.06 100 GLU A C 1
ATOM 821 O O . GLU A 1 100 ? -13.832 6.394 13.273 1.00 87.06 100 GLU A O 1
ATOM 826 N N . LYS A 1 101 ? -12.244 5.917 14.799 1.00 79.38 101 LYS A N 1
ATOM 827 C CA . LYS A 1 101 ? -13.120 5.875 15.982 1.00 79.38 101 LYS A CA 1
ATOM 828 C C . LYS A 1 101 ? -13.268 7.238 16.642 1.00 79.38 101 LYS A C 1
ATOM 830 O O . LYS A 1 101 ? -14.424 7.544 17.015 1.00 79.38 101 LYS A O 1
#

Radius of gyration: 23.78 Å; chains: 1; bounding box: 46×60×54 Å

Organism: NCBI:txid172042